Protein AF-A0A835HVZ0-F1 (afdb_monomer_lite)

Secondary structure (DSSP, 8-state):
-PPPPPHHHHHHHHHHHHHT--HHHHHHHHHHHHHHHHTT-GGGS-HHHHHHHHHHHHHTT-HHHHHHHHHHHHHTT----HHHHHHHHHHHTTSHHHHHHHHHHHHHHHHHHGGG-S-TT-GGGHHHHHT---HHHHHHHHHHHHHHT-HHHHHHHHHHHHHTT----TT---TTSSS--

Structure (mmCIF, N/CA/C/O backbone):
data_AF-A0A835HVZ0-F1
#
_entry.id   AF-A0A835HVZ0-F1
#
loop_
_atom_site.group_PDB
_atom_site.id
_atom_site.type_symbol
_atom_site.label_atom_id
_atom_site.label_alt_id
_atom_site.label_comp_id
_atom_site.label_asym_id
_atom_site.lab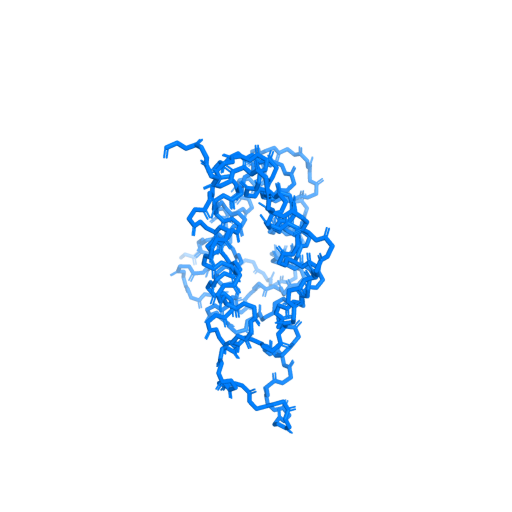el_entity_id
_atom_site.label_seq_id
_atom_site.pdbx_PDB_ins_code
_atom_site.Cartn_x
_atom_site.Cartn_y
_atom_site.Cartn_z
_atom_site.occupancy
_atom_site.B_iso_or_equiv
_atom_site.auth_seq_id
_atom_site.auth_comp_id
_atom_site.auth_asym_id
_atom_site.auth_atom_id
_atom_site.pdbx_PDB_model_num
ATOM 1 N N . MET A 1 1 ? -6.609 -2.287 32.240 1.00 42.06 1 MET A N 1
ATOM 2 C CA . MET A 1 1 ? -6.121 -1.598 31.030 1.00 42.06 1 MET A CA 1
ATOM 3 C C . MET A 1 1 ? -7.279 -0.801 30.473 1.00 42.06 1 MET A C 1
ATOM 5 O O . MET A 1 1 ? -8.323 -1.391 30.217 1.00 42.06 1 MET A O 1
ATOM 9 N N . GLU A 1 2 ? -7.137 0.522 30.403 1.00 57.00 2 GLU A N 1
ATOM 10 C CA . GLU A 1 2 ? -8.105 1.380 29.715 1.00 57.00 2 GLU A CA 1
ATOM 11 C C . GLU A 1 2 ? -8.176 0.951 28.246 1.00 57.00 2 GLU A C 1
ATOM 13 O O . GLU A 1 2 ? -7.149 0.802 27.588 1.00 57.00 2 GLU A O 1
ATOM 18 N N . GLY A 1 3 ? -9.383 0.651 27.764 1.00 83.06 3 GLY A N 1
ATOM 19 C CA . GLY A 1 3 ? -9.597 0.264 26.372 1.00 83.06 3 GLY A CA 1
ATOM 20 C C . GLY A 1 3 ? -9.397 1.440 25.417 1.00 83.06 3 GLY A C 1
ATOM 21 O O . GLY A 1 3 ? -9.392 2.601 25.828 1.00 83.06 3 GLY A O 1
ATOM 22 N N . PHE A 1 4 ? -9.281 1.144 24.121 1.00 89.50 4 PHE A N 1
ATOM 23 C CA . PHE A 1 4 ? -9.266 2.179 23.090 1.00 89.50 4 PHE A CA 1
ATOM 24 C C . PHE A 1 4 ? -10.510 3.077 23.179 1.00 89.50 4 PHE A C 1
ATOM 26 O O . PHE A 1 4 ? -11.599 2.610 23.538 1.00 89.50 4 PHE A O 1
ATOM 33 N N . PRO A 1 5 ? -10.384 4.366 22.817 1.00 91.88 5 PRO A N 1
ATOM 34 C CA . PRO A 1 5 ? -11.531 5.253 22.765 1.00 91.88 5 PRO A CA 1
ATOM 35 C C . PRO A 1 5 ? -12.545 4.768 21.723 1.00 91.88 5 PRO A C 1
ATOM 37 O O . PRO A 1 5 ? -12.251 3.962 20.837 1.00 91.88 5 PRO A O 1
ATOM 40 N N . ARG A 1 6 ? -13.767 5.305 21.797 1.00 93.81 6 ARG A N 1
ATOM 41 C CA . ARG A 1 6 ? -14.826 4.999 20.823 1.00 93.81 6 ARG A CA 1
ATOM 42 C C . ARG A 1 6 ? -14.323 5.209 19.393 1.00 93.81 6 ARG A C 1
ATOM 44 O O . ARG A 1 6 ? -13.658 6.206 19.117 1.00 93.81 6 ARG A O 1
ATOM 51 N N . LYS A 1 7 ? -14.746 4.337 18.469 1.00 95.75 7 LYS A N 1
ATOM 52 C CA . LYS A 1 7 ? -14.387 4.369 17.038 1.00 95.75 7 LYS A CA 1
ATOM 53 C C . LYS A 1 7 ? -14.424 5.774 16.426 1.00 95.75 7 LYS A C 1
ATOM 55 O O . LYS A 1 7 ? -13.501 6.152 15.716 1.00 95.75 7 LYS A O 1
ATOM 60 N N . SER A 1 8 ? -15.448 6.583 16.697 1.00 96.31 8 SER A N 1
ATOM 61 C CA . SER A 1 8 ? -15.514 7.961 16.182 1.00 96.31 8 SER A CA 1
ATOM 62 C C . SER A 1 8 ? -14.378 8.854 16.695 1.00 96.31 8 SER A C 1
ATOM 64 O O . SER A 1 8 ? -13.722 9.512 15.895 1.00 96.31 8 SER A O 1
ATOM 66 N N . ILE A 1 9 ? -14.126 8.841 18.005 1.00 96.62 9 ILE A N 1
ATOM 67 C CA . ILE A 1 9 ? -13.082 9.637 18.663 1.00 96.62 9 ILE A CA 1
ATOM 68 C C . ILE A 1 9 ? -11.704 9.205 18.164 1.00 96.62 9 ILE A C 1
ATOM 70 O O . ILE A 1 9 ? -10.899 10.050 17.786 1.00 96.62 9 ILE A O 1
ATOM 74 N N . LEU A 1 10 ? -11.469 7.893 18.100 1.00 96.81 10 LEU A N 1
ATOM 75 C CA . LEU A 1 10 ? -10.210 7.329 17.631 1.00 96.81 10 LEU A CA 1
ATOM 76 C C . LEU A 1 10 ? -9.869 7.786 16.209 1.00 96.81 10 LEU A C 1
ATOM 78 O O . LEU A 1 10 ? -8.768 8.259 15.955 1.00 96.81 10 LEU A O 1
ATOM 82 N N . ASN A 1 11 ? -10.824 7.688 15.283 1.00 97.88 11 ASN A N 1
ATOM 83 C CA . ASN A 1 11 ? -10.579 8.053 13.888 1.00 97.88 11 ASN A CA 1
ATOM 84 C C . ASN A 1 11 ? -10.434 9.569 13.700 1.00 97.88 11 ASN A C 1
ATOM 86 O O . ASN A 1 11 ? -9.623 9.992 12.885 1.00 97.88 11 ASN A O 1
ATOM 90 N N . ASN A 1 12 ? -11.150 10.386 14.479 1.00 96.94 12 ASN A N 1
ATOM 91 C CA . ASN A 1 12 ? -10.954 11.838 14.467 1.00 96.94 12 ASN A CA 1
ATOM 92 C C . ASN A 1 12 ? -9.561 12.222 14.984 1.00 96.94 12 ASN A C 1
ATOM 94 O O . ASN A 1 12 ? -8.926 13.103 14.411 1.00 96.94 12 ASN A O 1
ATOM 98 N N . LEU A 1 13 ? -9.072 11.547 16.031 1.00 96.62 13 LEU A N 1
ATOM 99 C CA . LEU A 1 13 ? -7.714 11.739 16.534 1.00 96.62 13 LEU A CA 1
ATOM 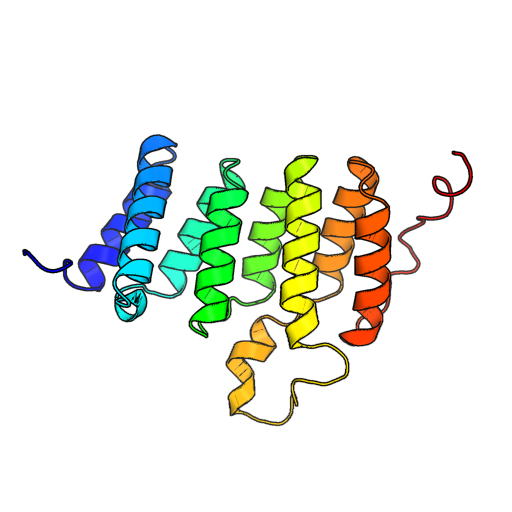100 C C . LEU A 1 13 ? -6.680 11.371 15.463 1.00 96.62 13 LEU A C 1
ATOM 102 O O . LEU A 1 13 ? -5.825 12.189 15.148 1.00 96.62 13 LEU A O 1
ATOM 106 N N . LEU A 1 14 ? -6.783 10.178 14.871 1.00 97.00 14 LEU A N 1
ATOM 107 C CA . LEU A 1 14 ? -5.852 9.708 13.838 1.00 97.00 14 LEU A CA 1
ATOM 108 C C . LEU A 1 14 ? -5.796 10.651 12.631 1.00 97.00 14 LEU A C 1
ATOM 110 O O . LEU A 1 14 ? -4.704 11.001 12.176 1.00 97.00 14 LEU A O 1
ATOM 114 N N . THR A 1 15 ? -6.959 11.095 12.143 1.00 95.31 15 THR A N 1
ATOM 115 C CA . THR A 1 15 ? -7.042 12.069 11.050 1.00 95.31 15 THR A CA 1
ATOM 116 C C . THR A 1 15 ? -6.454 13.417 11.463 1.00 95.31 15 THR A C 1
ATOM 118 O O . THR A 1 15 ? -5.644 13.954 10.719 1.00 95.31 15 THR A O 1
ATOM 121 N N . GLY A 1 16 ? -6.763 13.930 12.659 1.00 95.81 16 GLY A N 1
ATOM 122 C CA . GLY A 1 16 ? -6.207 15.195 13.152 1.00 95.81 16 GLY A CA 1
ATOM 123 C C . GLY A 1 16 ? -4.682 15.166 13.312 1.00 95.81 16 GLY A C 1
ATOM 124 O O . GLY A 1 16 ? -3.998 16.126 12.959 1.00 95.81 16 GLY A O 1
ATOM 125 N N . LEU A 1 17 ? -4.125 14.041 13.772 1.00 94.62 17 LEU A N 1
ATOM 126 C CA . LEU A 1 17 ? -2.676 13.837 13.834 1.00 94.62 17 LEU A CA 1
ATOM 127 C C . LEU A 1 17 ? -2.051 13.823 12.433 1.00 94.62 17 LEU A C 1
ATOM 129 O O . LEU A 1 17 ? -1.027 14.468 12.220 1.00 94.62 17 LEU A O 1
ATOM 133 N N . ALA A 1 18 ? -2.674 13.142 11.468 1.00 93.75 18 ALA A N 1
ATOM 134 C CA . ALA A 1 18 ? -2.194 13.107 10.087 1.00 93.75 18 ALA A CA 1
ATOM 135 C C . ALA A 1 18 ? -2.345 14.463 9.360 1.00 93.75 18 ALA A C 1
ATOM 137 O O . ALA A 1 18 ? -1.501 14.820 8.539 1.00 93.75 18 ALA A O 1
ATOM 138 N N . GLU A 1 19 ? -3.376 15.246 9.689 1.00 91.25 19 GLU A N 1
ATOM 139 C CA . GLU A 1 19 ? -3.622 16.594 9.156 1.00 91.25 19 GLU A CA 1
ATOM 140 C C . GLU A 1 19 ? -2.654 17.649 9.698 1.00 91.25 19 GLU A C 1
ATOM 142 O O . GLU A 1 19 ? -2.467 18.680 9.051 1.00 91.25 19 GLU A O 1
ATOM 147 N N . SER A 1 20 ? -2.021 17.396 10.850 1.00 90.69 20 SER A N 1
ATOM 148 C CA . SER A 1 20 ? -1.131 18.350 11.529 1.00 90.69 20 SER A CA 1
ATOM 149 C C . SER A 1 20 ? 0.070 18.798 10.688 1.00 90.69 20 SER A C 1
ATOM 151 O O . SER A 1 20 ? 0.638 19.855 10.955 1.00 90.69 20 SER A O 1
ATOM 153 N N . ARG A 1 21 ? 0.444 18.019 9.659 1.00 82.06 21 ARG A N 1
ATOM 154 C CA . ARG A 1 21 ? 1.634 18.227 8.807 1.00 82.06 21 ARG A CA 1
ATOM 155 C C . ARG A 1 21 ? 2.963 18.178 9.562 1.00 82.06 21 ARG A C 1
ATOM 157 O O . ARG A 1 21 ? 3.988 18.565 9.002 1.00 82.06 21 ARG A O 1
ATOM 164 N N . ASP A 1 22 ? 2.939 17.696 10.796 1.00 92.88 22 ASP A N 1
ATOM 165 C CA . ASP A 1 22 ? 4.107 17.490 11.637 1.00 92.88 22 ASP A CA 1
ATOM 166 C C . ASP A 1 22 ? 4.517 16.016 11.572 1.00 92.88 22 ASP A C 1
ATOM 168 O O . ASP A 1 22 ? 3.699 15.115 11.791 1.00 92.88 22 ASP A O 1
ATOM 172 N N . LEU A 1 23 ? 5.791 15.771 11.263 1.00 93.38 23 LEU A N 1
ATOM 173 C CA . LEU A 1 23 ? 6.321 14.422 11.100 1.00 93.38 23 LEU A CA 1
ATOM 174 C C . LEU A 1 23 ? 6.169 13.592 12.384 1.00 93.38 23 LEU A C 1
ATOM 176 O O . LEU A 1 23 ? 5.783 12.429 12.311 1.00 93.38 23 LEU A O 1
ATOM 180 N N . GLN A 1 24 ? 6.378 14.200 13.555 1.00 95.62 24 GLN A N 1
ATOM 181 C CA . GLN A 1 24 ? 6.288 13.516 14.842 1.00 95.62 24 GLN A CA 1
ATOM 182 C C . GLN A 1 24 ? 4.856 13.043 15.129 1.00 95.62 24 GLN A C 1
ATOM 184 O O . GLN A 1 24 ? 4.643 11.954 15.667 1.00 95.62 24 GLN A O 1
ATOM 189 N N . TRP A 1 25 ? 3.851 13.856 14.795 1.00 95.88 25 TRP A N 1
ATOM 190 C CA . TRP A 1 25 ? 2.446 13.484 14.987 1.00 95.88 25 TRP A CA 1
ATOM 191 C C . TRP A 1 25 ? 1.977 12.457 13.964 1.00 95.88 25 TRP A C 1
ATOM 193 O O . TRP A 1 25 ? 1.198 11.565 14.306 1.00 95.88 25 TRP A O 1
ATOM 203 N N . LEU A 1 26 ? 2.494 12.534 12.741 1.00 95.56 26 LEU A N 1
ATOM 204 C CA . LEU A 1 26 ? 2.227 11.551 11.704 1.00 95.56 26 LEU A CA 1
ATOM 205 C C . LEU A 1 26 ? 2.804 10.170 12.069 1.00 95.56 26 LEU A C 1
ATOM 207 O O . LEU A 1 26 ? 2.091 9.171 11.971 1.00 95.56 26 LEU A O 1
ATOM 211 N N . GLU A 1 27 ? 4.040 10.113 12.574 1.00 95.44 27 GLU A N 1
ATOM 212 C CA . GLU A 1 27 ? 4.655 8.881 13.088 1.00 95.44 27 GLU A CA 1
ATOM 213 C C . GLU A 1 27 ? 3.880 8.309 14.279 1.00 95.44 27 GLU A C 1
ATOM 215 O O . GLU A 1 27 ? 3.595 7.115 14.308 1.00 95.44 27 GLU A O 1
ATOM 220 N N . LYS A 1 28 ? 3.442 9.154 15.222 1.00 95.88 28 LYS A N 1
ATOM 221 C CA . LYS A 1 28 ? 2.584 8.713 16.337 1.00 95.88 28 LYS A CA 1
ATOM 222 C C . LYS A 1 28 ? 1.243 8.154 15.863 1.00 95.88 28 LYS A C 1
ATOM 224 O O . LYS A 1 28 ? 0.768 7.169 16.423 1.00 95.88 28 LYS A O 1
ATOM 229 N N . SER A 1 29 ? 0.636 8.764 14.842 1.00 96.31 29 SER A N 1
ATOM 230 C CA . SER A 1 29 ? -0.598 8.257 14.229 1.00 96.31 29 SER A CA 1
ATOM 231 C C . SER A 1 29 ? -0.376 6.869 13.622 1.00 96.31 29 SER A C 1
ATOM 233 O O . SER A 1 29 ? -1.178 5.963 13.844 1.00 96.31 29 SER A O 1
ATOM 235 N N . HIS A 1 30 ? 0.758 6.666 12.943 1.00 97.38 30 HIS A N 1
ATOM 236 C CA . HIS A 1 30 ? 1.159 5.353 12.444 1.00 97.38 30 HIS A CA 1
ATOM 237 C C . HIS A 1 30 ? 1.377 4.336 13.570 1.00 97.38 30 HIS A C 1
ATOM 239 O O . HIS A 1 30 ? 0.760 3.277 13.529 1.00 97.38 30 HIS A O 1
ATOM 245 N N . SER A 1 31 ? 2.159 4.662 14.605 1.00 97.19 31 SER A N 1
ATOM 246 C CA . SER A 1 31 ? 2.381 3.765 15.749 1.00 97.19 31 SER A CA 1
ATOM 247 C C . SER A 1 31 ? 1.084 3.357 16.445 1.00 97.19 31 SER A C 1
ATOM 249 O O . SER A 1 31 ? 0.943 2.210 16.858 1.00 97.19 31 SER A O 1
ATOM 251 N N . LEU A 1 32 ? 0.120 4.274 16.560 1.00 96.88 32 LEU A N 1
ATOM 252 C CA . LEU A 1 32 ? -1.183 3.958 17.135 1.00 96.88 32 LEU A CA 1
ATOM 253 C C . LEU A 1 32 ? -1.980 2.995 16.246 1.00 96.88 32 LEU A C 1
ATOM 255 O O . LEU A 1 32 ? -2.624 2.087 16.763 1.00 96.88 32 LEU A O 1
ATOM 259 N N . VAL A 1 33 ? -1.934 3.172 14.922 1.00 97.56 33 VAL A N 1
ATOM 260 C CA . VAL A 1 33 ? -2.561 2.245 13.969 1.00 97.56 33 VAL A CA 1
ATOM 261 C C . VAL A 1 33 ? -1.926 0.858 14.036 1.00 97.56 33 VAL A C 1
ATOM 263 O O . VAL A 1 33 ? -2.671 -0.117 14.092 1.00 97.56 33 VAL A O 1
ATOM 266 N N . GLU A 1 34 ? -0.596 0.764 14.100 1.00 97.50 34 GLU A N 1
ATOM 267 C CA . GLU A 1 34 ? 0.108 -0.516 14.265 1.00 97.50 34 GLU A CA 1
ATOM 268 C C . GLU A 1 34 ? -0.317 -1.213 15.560 1.00 97.50 34 GLU A C 1
ATOM 270 O O . GLU A 1 34 ? -0.751 -2.358 15.512 1.00 97.50 34 GLU A O 1
ATOM 275 N N . LEU A 1 35 ? -0.336 -0.495 16.690 1.00 96.75 35 LEU A N 1
ATOM 276 C CA . LEU A 1 35 ? -0.788 -1.051 17.968 1.00 96.75 35 LEU A CA 1
ATOM 277 C C . LEU A 1 35 ? -2.218 -1.615 17.889 1.00 96.75 35 LEU A C 1
ATOM 279 O O . LEU A 1 35 ? -2.504 -2.676 18.433 1.00 96.75 35 LEU A O 1
ATOM 283 N N . ILE A 1 36 ? -3.131 -0.923 17.202 1.00 96.50 36 ILE A N 1
ATOM 284 C CA . ILE A 1 36 ? -4.516 -1.389 17.033 1.00 96.50 36 ILE A CA 1
ATOM 285 C C . ILE A 1 36 ? -4.582 -2.655 16.175 1.00 96.50 36 ILE A C 1
ATOM 287 O O . ILE A 1 36 ? -5.391 -3.542 16.453 1.00 96.50 36 ILE A O 1
ATOM 291 N N . PHE A 1 37 ? -3.763 -2.734 15.127 1.00 96.44 37 PHE A N 1
ATOM 292 C CA . PHE A 1 37 ? -3.662 -3.934 14.307 1.00 96.44 37 PHE A CA 1
ATOM 293 C C . PHE A 1 37 ? -3.034 -5.105 15.080 1.00 96.44 37 PHE A C 1
ATOM 295 O O . PHE A 1 37 ? -3.503 -6.232 14.943 1.00 96.44 37 PHE A O 1
ATOM 302 N N . ASP A 1 38 ? -2.023 -4.849 15.908 1.00 96.00 38 ASP A N 1
ATOM 303 C CA . ASP A 1 38 ? -1.337 -5.865 16.716 1.00 96.00 38 ASP A CA 1
ATOM 304 C C . ASP A 1 38 ? -2.214 -6.409 17.849 1.00 96.00 38 ASP A C 1
ATOM 306 O O . ASP A 1 38 ? -2.112 -7.579 18.211 1.00 96.00 38 A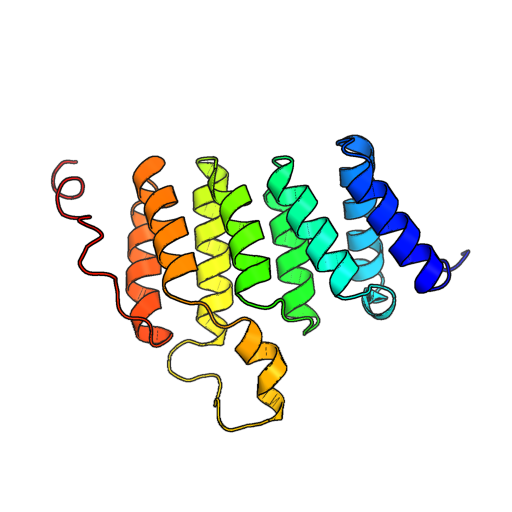SP A O 1
ATOM 310 N N . GLU A 1 39 ? -3.130 -5.590 18.368 1.00 95.81 39 GLU A N 1
ATOM 311 C CA . GLU A 1 39 ? -4.159 -6.018 19.321 1.00 95.81 39 GLU A CA 1
ATOM 312 C C . GLU A 1 39 ? -5.386 -6.681 18.659 1.00 95.81 39 GLU A C 1
ATOM 314 O O . GLU A 1 39 ? -6.361 -6.962 19.356 1.00 95.81 39 GLU A O 1
ATOM 319 N N . ASP A 1 40 ? -5.362 -6.910 17.340 1.00 94.00 40 ASP A N 1
ATOM 320 C CA . ASP A 1 40 ? -6.479 -7.431 16.534 1.00 94.00 40 ASP A CA 1
ATOM 321 C C . ASP A 1 40 ? -7.793 -6.643 16.709 1.00 94.00 40 ASP A C 1
ATOM 323 O O . ASP A 1 40 ? -8.892 -7.189 16.687 1.00 94.00 40 ASP A O 1
ATOM 327 N N . LYS A 1 41 ? -7.684 -5.320 16.886 1.00 95.25 41 LYS A N 1
ATOM 328 C CA . LYS A 1 41 ? -8.826 -4.395 17.046 1.00 95.25 41 LYS A CA 1
ATOM 329 C C . LYS A 1 41 ? -9.037 -3.518 15.819 1.00 95.25 41 LYS A C 1
ATOM 331 O O . LYS A 1 41 ? -9.475 -2.361 15.887 1.00 95.25 41 LYS A O 1
ATOM 336 N N . HIS A 1 42 ? -8.673 -4.045 14.656 1.00 94.62 42 HIS A N 1
ATOM 337 C CA . HIS A 1 42 ? -8.685 -3.325 13.392 1.00 94.62 42 HIS A CA 1
ATOM 338 C C . HIS A 1 42 ? -10.102 -2.879 12.982 1.00 94.62 42 HIS A C 1
ATOM 340 O O . HIS A 1 42 ? -10.245 -1.922 12.218 1.00 94.62 42 HIS A O 1
ATOM 346 N N . GLU A 1 43 ? -11.172 -3.472 13.513 1.00 94.94 43 GLU A N 1
ATOM 347 C CA . GLU A 1 43 ? -12.561 -3.026 13.354 1.00 94.94 43 GLU A CA 1
ATOM 348 C C . GLU A 1 43 ? -12.821 -1.617 13.916 1.00 94.94 43 GLU A C 1
ATOM 350 O O . GLU A 1 43 ? -13.754 -0.933 13.468 1.00 94.94 43 GLU A O 1
ATOM 355 N N . LEU A 1 44 ? -11.977 -1.133 14.835 1.00 96.06 44 LEU A N 1
ATOM 356 C CA . LEU A 1 44 ? -12.016 0.241 15.341 1.00 96.06 44 LEU A CA 1
ATOM 357 C C . LEU A 1 44 ? -11.551 1.268 14.298 1.00 96.06 44 LEU A C 1
ATOM 359 O O . LEU A 1 44 ? -11.913 2.441 14.391 1.00 96.06 44 LEU A O 1
ATOM 363 N N . LEU A 1 45 ? -10.801 0.854 13.276 1.00 97.38 45 LEU A N 1
ATOM 364 C CA . LEU A 1 45 ? -10.257 1.739 12.245 1.00 97.38 45 LEU A CA 1
ATOM 365 C C . LEU A 1 45 ? -11.217 1.856 11.059 1.00 97.38 45 LEU A C 1
ATOM 367 O O . LEU A 1 45 ? -11.603 0.854 10.445 1.00 97.38 45 LEU A O 1
ATOM 371 N N . LYS A 1 46 ? -11.595 3.090 10.713 1.00 97.00 46 LYS A N 1
ATOM 372 C CA . LYS A 1 46 ? -12.347 3.391 9.492 1.00 97.00 46 LYS A CA 1
ATOM 373 C C . LYS A 1 46 ? -11.435 3.278 8.278 1.00 97.00 46 LYS A C 1
ATOM 375 O O . LYS A 1 46 ? -10.250 3.598 8.329 1.00 97.00 46 LYS A O 1
ATOM 380 N N . PHE A 1 47 ? -12.028 2.853 7.174 1.00 95.81 47 PHE A N 1
ATOM 381 C CA . PHE A 1 47 ? -11.341 2.695 5.903 1.00 95.81 47 PHE A CA 1
ATOM 382 C C . PHE A 1 47 ? -10.755 4.015 5.388 1.00 95.81 47 PHE A C 1
ATOM 384 O O . PHE A 1 47 ? -9.590 4.073 5.006 1.00 95.81 47 PHE A O 1
ATOM 391 N N . GLU A 1 48 ? -11.536 5.092 5.459 1.00 96.31 48 GLU A N 1
ATOM 392 C CA . GLU A 1 48 ? -11.154 6.423 4.988 1.00 96.31 48 GLU A CA 1
ATOM 393 C C . GLU A 1 48 ? -9.977 6.986 5.792 1.00 96.31 48 GLU A C 1
ATOM 395 O O . GLU A 1 48 ? -9.069 7.590 5.225 1.00 96.31 48 GLU A O 1
ATOM 400 N N . THR A 1 49 ? -9.958 6.734 7.104 1.00 97.56 49 THR A N 1
ATOM 401 C CA . THR A 1 49 ? -8.858 7.136 7.990 1.00 97.56 49 THR A CA 1
ATOM 402 C C . THR A 1 49 ? -7.559 6.422 7.623 1.00 97.56 49 THR A C 1
ATOM 404 O O . THR A 1 49 ? -6.513 7.065 7.585 1.00 97.56 49 THR A O 1
ATOM 407 N N . LEU A 1 50 ? -7.612 5.127 7.293 1.00 98.19 50 LEU A N 1
ATOM 408 C CA . LEU A 1 50 ? -6.422 4.370 6.892 1.00 98.19 50 LEU A CA 1
ATOM 409 C C . LEU A 1 50 ? -5.873 4.831 5.538 1.00 98.19 50 LEU A C 1
ATOM 411 O O . LEU A 1 50 ? -4.667 5.036 5.418 1.00 98.19 50 LEU A O 1
ATOM 415 N N . ILE A 1 51 ? -6.745 5.073 4.551 1.00 97.69 51 ILE A N 1
ATOM 416 C CA . ILE A 1 51 ? -6.331 5.636 3.255 1.00 97.69 51 ILE A CA 1
ATOM 417 C C . ILE A 1 51 ? -5.677 7.003 3.453 1.00 97.69 51 ILE A C 1
ATOM 419 O O . ILE A 1 51 ? -4.611 7.262 2.894 1.00 97.69 51 ILE A O 1
ATOM 423 N N . TYR A 1 52 ? -6.299 7.871 4.255 1.00 97.62 52 TYR A N 1
ATOM 424 C CA . TYR A 1 52 ? -5.783 9.210 4.509 1.00 97.62 52 TYR A CA 1
ATOM 425 C C . TYR A 1 52 ? -4.413 9.177 5.194 1.00 97.62 52 TYR A C 1
ATOM 427 O O . TYR A 1 52 ? -3.489 9.860 4.754 1.00 97.62 52 TYR A O 1
ATOM 435 N N . LEU A 1 53 ? -4.254 8.347 6.229 1.00 97.88 53 LEU A N 1
ATOM 436 C CA . LEU A 1 53 ? -2.976 8.172 6.913 1.00 97.88 53 LEU A CA 1
ATOM 437 C C . LEU A 1 53 ? -1.904 7.630 5.962 1.00 97.88 53 LEU A C 1
ATOM 439 O O . LEU A 1 53 ? -0.817 8.193 5.896 1.00 97.88 53 LEU A O 1
ATOM 443 N N . CYS A 1 54 ? -2.213 6.579 5.199 1.00 97.94 54 CYS A N 1
ATOM 444 C CA . CYS A 1 54 ? -1.289 5.976 4.240 1.00 97.94 54 CYS A CA 1
ATOM 445 C C . CYS A 1 54 ? -0.818 6.994 3.184 1.00 97.94 54 CYS A C 1
ATOM 447 O O . CYS A 1 54 ? 0.381 7.121 2.925 1.00 97.94 54 CYS A O 1
ATOM 449 N N . PHE A 1 55 ? -1.745 7.788 2.639 1.00 97.94 55 PHE A N 1
ATOM 450 C CA . PHE A 1 55 ? -1.430 8.874 1.711 1.00 97.94 55 PHE A CA 1
ATOM 451 C C . PHE A 1 55 ? -0.541 9.944 2.353 1.00 97.94 55 PHE A C 1
ATOM 453 O O . PHE A 1 55 ? 0.454 10.353 1.752 1.00 97.94 55 PHE A O 1
ATOM 460 N N . SER A 1 56 ? -0.857 10.376 3.576 1.00 97.69 56 SER A N 1
ATOM 461 C CA . SER A 1 56 ? -0.049 11.351 4.310 1.00 97.69 56 SER A CA 1
ATOM 462 C C . SER A 1 56 ? 1.361 10.821 4.582 1.00 97.69 56 SER A C 1
ATOM 464 O O . SER A 1 56 ? 2.329 11.502 4.260 1.00 97.69 56 SER A O 1
ATOM 466 N N . LEU A 1 57 ? 1.513 9.584 5.062 1.00 97.69 57 LEU A N 1
ATOM 467 C CA . LEU A 1 57 ? 2.821 8.946 5.263 1.00 97.69 57 LEU A CA 1
ATOM 468 C C . LEU A 1 57 ? 3.657 8.963 3.977 1.00 97.69 57 LEU A C 1
ATOM 470 O O . LEU A 1 57 ? 4.787 9.451 3.977 1.00 97.69 57 LEU A O 1
ATOM 474 N N . ALA A 1 58 ? 3.080 8.528 2.855 1.00 97.62 58 ALA A N 1
ATOM 475 C CA . ALA A 1 58 ? 3.774 8.529 1.571 1.00 97.62 58 ALA A CA 1
ATOM 476 C C . ALA A 1 58 ? 4.178 9.947 1.142 1.00 97.62 58 ALA A C 1
ATOM 478 O O . ALA A 1 58 ? 5.324 10.193 0.761 1.00 97.62 58 ALA A O 1
ATOM 479 N N . LYS A 1 59 ? 3.252 10.905 1.244 1.00 96.44 59 LYS A N 1
ATOM 480 C CA . LYS A 1 59 ? 3.470 12.303 0.857 1.00 96.44 59 LYS A CA 1
ATOM 481 C C . LYS A 1 59 ? 4.592 12.976 1.653 1.00 96.44 59 LYS A C 1
ATOM 483 O O . LYS A 1 59 ? 5.305 13.803 1.085 1.00 96.44 59 LYS A O 1
ATOM 488 N N . TYR A 1 60 ? 4.747 12.629 2.930 1.00 95.75 60 TYR A N 1
ATOM 489 C CA . TYR A 1 60 ? 5.771 13.174 3.828 1.00 95.75 60 TYR A CA 1
ATOM 490 C C . TYR A 1 60 ? 7.078 12.365 3.836 1.00 95.75 60 TYR A C 1
ATOM 492 O O . TYR A 1 60 ? 7.933 12.593 4.686 1.00 95.75 60 TYR A O 1
ATOM 500 N N . GLY A 1 61 ? 7.273 11.461 2.869 1.00 95.19 61 GLY A N 1
ATOM 501 C CA . GLY A 1 61 ? 8.539 10.745 2.709 1.00 95.19 61 GLY A CA 1
ATOM 502 C C . GLY A 1 61 ? 8.730 9.596 3.697 1.00 95.19 61 GLY A C 1
ATOM 503 O O . GLY A 1 61 ? 9.865 9.213 3.964 1.00 95.19 61 GLY A O 1
ATOM 504 N N . LEU A 1 62 ? 7.635 9.017 4.200 1.00 96.94 62 LEU A N 1
ATOM 505 C CA . LEU A 1 62 ? 7.622 7.815 5.035 1.00 96.94 62 LEU A CA 1
ATOM 506 C C . LEU A 1 62 ? 7.082 6.609 4.238 1.00 96.94 62 LEU A C 1
ATOM 508 O O . LEU A 1 62 ? 5.988 6.110 4.521 1.00 96.94 62 LEU A O 1
ATOM 512 N N . PRO A 1 63 ? 7.820 6.121 3.219 1.00 97.31 63 PRO A N 1
ATOM 513 C CA . PRO A 1 63 ? 7.325 5.093 2.310 1.00 97.31 63 PRO A CA 1
ATOM 514 C C . PRO A 1 63 ? 7.144 3.732 2.991 1.00 97.31 63 PRO A C 1
ATOM 516 O O . PRO A 1 63 ? 6.195 3.021 2.671 1.00 97.31 63 PRO A O 1
ATOM 519 N N . ILE A 1 64 ? 8.004 3.387 3.958 1.00 97.81 64 ILE A N 1
ATOM 520 C CA . ILE A 1 64 ? 7.893 2.134 4.717 1.00 97.81 64 ILE A CA 1
ATOM 521 C C . ILE A 1 64 ? 6.603 2.140 5.557 1.00 97.81 64 ILE A C 1
ATOM 523 O O . ILE A 1 64 ? 5.755 1.293 5.277 1.00 97.81 64 ILE A O 1
ATOM 527 N N . PRO A 1 65 ? 6.361 3.115 6.462 1.00 98.00 65 PRO A N 1
ATOM 528 C CA . PRO A 1 65 ? 5.080 3.246 7.161 1.00 98.00 65 PRO A CA 1
ATOM 529 C C . PRO A 1 65 ? 3.848 3.226 6.253 1.00 98.00 65 PRO A C 1
ATOM 531 O O . PRO A 1 65 ? 2.877 2.525 6.536 1.00 98.00 65 PRO A O 1
ATOM 534 N N . ALA A 1 66 ? 3.884 3.960 5.134 1.00 98.31 66 ALA A N 1
ATOM 535 C CA . ALA A 1 66 ? 2.783 3.970 4.176 1.00 98.31 66 ALA A CA 1
ATOM 536 C C . ALA A 1 66 ? 2.515 2.565 3.614 1.00 98.31 66 ALA A C 1
ATOM 538 O O . ALA A 1 66 ? 1.372 2.106 3.614 1.00 98.31 66 ALA A O 1
ATOM 539 N N . SER A 1 67 ? 3.571 1.867 3.188 1.00 98.25 67 SER A N 1
ATOM 540 C CA . SER A 1 67 ? 3.476 0.504 2.662 1.00 98.25 67 SER A CA 1
ATOM 541 C C . SER A 1 67 ? 2.949 -0.489 3.699 1.00 98.25 67 SER A C 1
ATOM 543 O O . SER A 1 67 ? 2.135 -1.342 3.355 1.00 98.25 67 SER A O 1
ATOM 545 N N . THR A 1 68 ? 3.350 -0.356 4.967 1.00 98.31 68 THR A N 1
ATOM 546 C CA . THR A 1 68 ? 2.888 -1.220 6.059 1.00 98.31 68 THR A CA 1
ATOM 547 C C . THR A 1 68 ? 1.386 -1.073 6.259 1.00 98.31 68 THR A C 1
ATOM 549 O O . THR A 1 68 ? 0.666 -2.065 6.182 1.00 98.31 68 THR A O 1
ATOM 552 N N . VAL A 1 69 ? 0.878 0.158 6.390 1.00 98.25 69 VAL A N 1
ATOM 553 C CA . VAL A 1 69 ? -0.568 0.399 6.539 1.00 98.25 69 VAL A CA 1
ATOM 554 C C . VAL A 1 69 ? -1.344 -0.140 5.333 1.00 98.25 69 VAL A C 1
ATOM 556 O O . VAL A 1 69 ? -2.383 -0.775 5.512 1.00 98.25 69 VAL A O 1
ATOM 559 N N . LEU A 1 70 ? -0.836 0.060 4.110 1.00 98.25 70 LEU A N 1
ATOM 560 C CA . LEU A 1 70 ? -1.464 -0.463 2.895 1.00 98.25 70 LEU A CA 1
ATOM 561 C C . LEU A 1 70 ? -1.545 -1.999 2.905 1.00 98.25 70 LEU A C 1
ATOM 563 O O . LEU A 1 70 ? -2.599 -2.551 2.596 1.00 98.25 70 LEU A O 1
ATOM 567 N N . ARG A 1 71 ? -0.474 -2.695 3.306 1.00 98.25 71 ARG A N 1
ATOM 568 C CA . ARG A 1 71 ? -0.475 -4.162 3.439 1.00 98.25 71 ARG A CA 1
ATOM 569 C C . ARG A 1 71 ? -1.456 -4.635 4.509 1.00 98.25 71 ARG A C 1
ATOM 571 O O . ARG A 1 71 ? -2.278 -5.498 4.215 1.00 98.25 71 ARG A O 1
ATOM 578 N N . ARG A 1 72 ? -1.476 -4.006 5.692 1.00 97.88 72 ARG A N 1
ATOM 579 C CA . ARG A 1 72 ? -2.431 -4.332 6.771 1.00 97.88 72 ARG A CA 1
ATOM 580 C C . ARG A 1 72 ? -3.887 -4.127 6.340 1.00 97.88 72 ARG A C 1
ATOM 582 O O . ARG A 1 72 ? -4.763 -4.915 6.696 1.00 97.88 72 ARG A O 1
ATOM 589 N N . MET A 1 73 ? -4.165 -3.101 5.530 1.00 97.50 73 MET A N 1
ATOM 590 C CA . MET A 1 73 ? -5.482 -2.913 4.912 1.00 97.50 73 MET A CA 1
ATOM 591 C C . MET A 1 73 ? -5.864 -4.096 4.013 1.00 97.50 73 MET A C 1
ATOM 593 O O . MET A 1 73 ? -6.976 -4.603 4.120 1.00 97.50 73 MET A O 1
ATOM 597 N N . VAL A 1 74 ? -4.950 -4.564 3.159 1.00 97.12 74 VAL A N 1
ATOM 598 C CA . VAL A 1 74 ? -5.192 -5.712 2.270 1.00 97.12 74 VAL A CA 1
ATOM 599 C C . VAL A 1 74 ? -5.371 -7.014 3.058 1.00 97.12 74 VAL A C 1
ATOM 601 O O . VAL A 1 74 ? -6.299 -7.766 2.766 1.00 97.12 74 VAL A O 1
ATOM 604 N N . GLU A 1 75 ? -4.534 -7.253 4.072 1.00 96.19 75 GLU A N 1
ATOM 605 C CA . GLU A 1 75 ? -4.607 -8.417 4.972 1.00 96.19 75 GLU A CA 1
ATOM 606 C C . GLU A 1 75 ? -5.945 -8.500 5.718 1.00 96.19 75 GLU A C 1
ATOM 608 O O . GLU A 1 7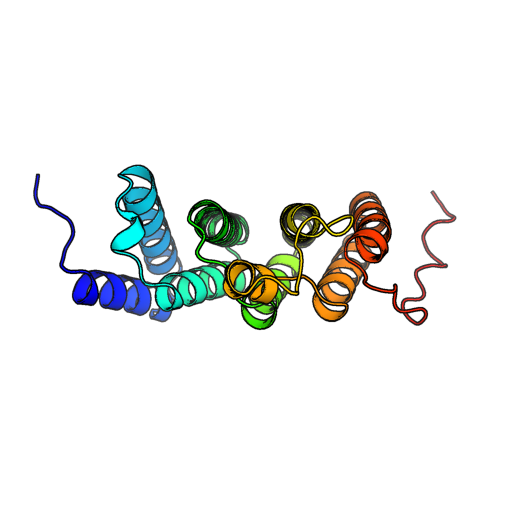5 ? -6.470 -9.590 5.922 1.00 96.19 75 GLU A O 1
ATOM 613 N N . THR A 1 76 ? -6.519 -7.351 6.083 1.00 96.06 76 THR A N 1
ATOM 614 C CA . THR A 1 76 ? -7.807 -7.249 6.796 1.00 96.06 76 THR A CA 1
ATOM 615 C C . THR A 1 76 ? -9.002 -7.006 5.865 1.00 96.06 76 THR A C 1
ATOM 617 O O . THR A 1 76 ? -10.038 -6.498 6.290 1.00 96.06 76 THR A O 1
ATOM 620 N N . GLU A 1 77 ? -8.855 -7.336 4.577 1.00 95.19 77 GLU A N 1
ATOM 621 C CA . GLU A 1 77 ? -9.881 -7.226 3.524 1.00 95.19 77 GLU A CA 1
ATOM 622 C C . GLU A 1 77 ? -10.467 -5.812 3.315 1.00 95.19 77 GLU A C 1
ATOM 624 O O . GLU A 1 77 ? -11.518 -5.616 2.696 1.00 95.19 77 GLU A O 1
ATOM 629 N N . LYS A 1 78 ? -9.758 -4.780 3.776 1.00 95.69 78 LYS A N 1
ATOM 630 C CA . LYS A 1 78 ? -10.075 -3.368 3.545 1.00 95.69 78 LYS A CA 1
ATOM 631 C C . LYS A 1 78 ? -9.414 -2.894 2.256 1.00 95.69 78 LYS A C 1
ATOM 633 O O . LYS A 1 78 ? -8.457 -2.133 2.292 1.00 95.69 78 LYS A O 1
ATOM 638 N N . TYR A 1 79 ? -9.921 -3.329 1.109 1.00 96.88 79 TYR A N 1
ATOM 639 C CA . TYR A 1 79 ? -9.294 -3.079 -0.196 1.00 96.88 79 TYR A CA 1
ATOM 640 C C . TYR A 1 79 ? -9.446 -1.618 -0.686 1.00 96.88 79 TYR A C 1
ATOM 642 O O . TYR A 1 79 ? -10.551 -1.235 -1.082 1.00 96.88 79 TYR A O 1
ATOM 650 N N . PRO A 1 80 ? -8.384 -0.778 -0.691 1.00 96.62 80 PRO A N 1
ATOM 651 C CA . PRO A 1 80 ? -8.445 0.570 -1.264 1.00 96.62 80 PRO A CA 1
ATOM 652 C C . PRO A 1 80 ? -8.714 0.542 -2.776 1.00 96.62 80 PRO A C 1
ATOM 654 O O . PRO A 1 80 ? -8.116 -0.274 -3.477 1.00 96.62 80 PRO A O 1
ATOM 657 N N . PRO A 1 81 ? -9.529 1.461 -3.333 1.00 97.25 81 PRO A N 1
ATOM 658 C CA . PRO A 1 81 ? -9.674 1.582 -4.777 1.00 97.25 81 PRO A CA 1
ATOM 659 C C . PRO A 1 81 ? -8.336 1.880 -5.456 1.00 97.25 81 PRO A C 1
ATOM 661 O O . PRO A 1 81 ? -7.493 2.578 -4.887 1.00 97.25 81 PRO A O 1
ATOM 664 N N . VAL A 1 82 ? -8.174 1.440 -6.708 1.00 98.00 82 VAL A N 1
ATOM 665 C CA . VAL A 1 82 ? -6.948 1.657 -7.494 1.00 98.00 82 VAL A CA 1
ATOM 666 C C . VAL A 1 82 ? -6.518 3.113 -7.545 1.00 98.00 82 VAL A C 1
ATOM 668 O O . VAL A 1 82 ? -5.335 3.405 -7.431 1.00 98.00 82 VAL A O 1
ATOM 671 N N . THR A 1 83 ? -7.463 4.044 -7.610 1.00 96.75 83 THR A N 1
ATOM 672 C CA . THR A 1 83 ? -7.177 5.482 -7.593 1.00 96.75 83 THR A CA 1
ATOM 673 C C . THR A 1 83 ? -6.504 5.940 -6.298 1.00 96.75 83 THR A C 1
ATOM 675 O O . THR A 1 83 ? -5.588 6.757 -6.350 1.00 96.75 83 THR A O 1
ATOM 678 N N . ALA A 1 84 ? -6.915 5.400 -5.148 1.00 96.94 84 ALA A N 1
ATOM 679 C CA . ALA A 1 84 ? -6.374 5.769 -3.846 1.00 96.94 84 ALA A CA 1
ATOM 680 C C . ALA A 1 84 ? -4.954 5.221 -3.659 1.00 96.94 84 ALA A C 1
ATOM 682 O O . ALA A 1 84 ? -4.033 5.982 -3.359 1.00 96.94 84 ALA A O 1
ATOM 683 N N . TRP A 1 85 ? -4.748 3.920 -3.887 1.00 97.56 85 TRP A N 1
ATOM 684 C CA . TRP A 1 85 ? -3.426 3.326 -3.681 1.00 97.56 85 TRP A CA 1
ATOM 685 C C . TRP A 1 85 ? -2.424 3.691 -4.785 1.00 97.56 85 TRP A C 1
ATOM 687 O O . TRP A 1 85 ? -1.239 3.812 -4.492 1.00 97.56 85 TRP A O 1
ATOM 697 N N . SER A 1 86 ? -2.873 4.007 -6.008 1.00 97.69 86 SER A N 1
ATOM 698 C CA . SER A 1 86 ? -1.988 4.579 -7.039 1.00 97.69 86 SER A CA 1
ATOM 699 C C . SER A 1 86 ? -1.420 5.936 -6.618 1.00 97.69 86 SER A C 1
ATOM 701 O O . SER A 1 86 ? -0.258 6.218 -6.888 1.00 97.69 86 SER A O 1
ATOM 703 N N . ALA A 1 87 ? -2.207 6.776 -5.933 1.00 97.62 87 ALA A N 1
ATOM 704 C CA . ALA A 1 87 ? -1.731 8.066 -5.429 1.00 97.62 87 ALA A CA 1
ATOM 705 C C . ALA A 1 87 ? -0.704 7.904 -4.295 1.00 97.62 87 ALA A C 1
ATOM 707 O O . ALA A 1 87 ? 0.261 8.661 -4.217 1.00 97.62 87 ALA A O 1
ATOM 708 N N . ILE A 1 88 ? -0.884 6.896 -3.438 1.00 98.06 88 ILE A N 1
ATOM 709 C CA . ILE A 1 88 ? 0.096 6.517 -2.411 1.00 98.06 88 ILE A CA 1
ATOM 710 C C . ILE A 1 88 ? 1.406 6.084 -3.080 1.00 98.06 88 ILE A C 1
ATOM 712 O O . ILE A 1 88 ? 2.465 6.637 -2.783 1.00 98.06 88 ILE A O 1
ATOM 716 N N . VAL A 1 89 ? 1.326 5.153 -4.033 1.00 97.62 89 VAL A N 1
ATOM 717 C CA . VAL A 1 89 ? 2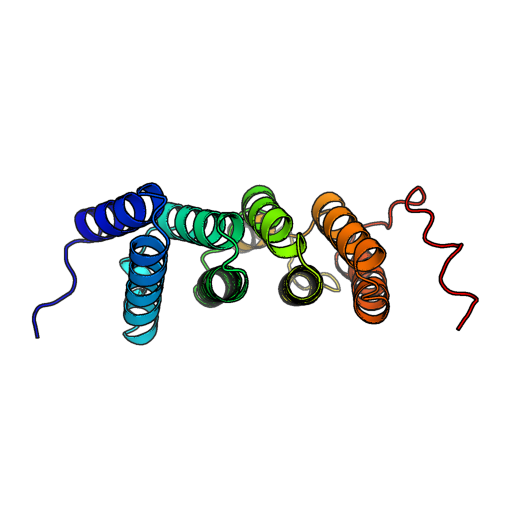.482 4.646 -4.784 1.00 97.62 89 VAL A CA 1
ATOM 718 C C . VAL A 1 89 ? 3.200 5.768 -5.541 1.00 97.62 89 VAL A C 1
ATOM 720 O O . VAL A 1 89 ? 4.424 5.822 -5.509 1.00 97.62 89 VAL A O 1
ATOM 723 N N . ALA A 1 90 ? 2.463 6.727 -6.111 1.00 96.75 90 ALA A N 1
ATOM 724 C CA . ALA A 1 90 ? 3.022 7.917 -6.758 1.00 96.75 90 ALA A CA 1
ATOM 725 C C . ALA A 1 90 ? 3.920 8.757 -5.844 1.00 96.75 90 ALA A C 1
ATOM 727 O O . ALA A 1 90 ? 4.915 9.328 -6.287 1.00 96.75 90 ALA A O 1
ATOM 728 N N . HIS A 1 91 ? 3.559 8.867 -4.567 1.00 97.56 91 HIS A N 1
ATOM 729 C CA . HIS A 1 91 ? 4.376 9.568 -3.587 1.00 97.56 91 HIS A CA 1
ATOM 730 C C . HIS A 1 91 ? 5.563 8.724 -3.122 1.00 97.56 91 HIS A C 1
ATOM 732 O O . HIS A 1 91 ? 6.662 9.263 -2.986 1.00 97.56 91 HIS A O 1
ATOM 738 N N . ILE A 1 92 ? 5.353 7.418 -2.925 1.00 97.62 92 ILE A N 1
ATOM 739 C CA . ILE A 1 92 ? 6.408 6.472 -2.549 1.00 97.62 92 ILE A CA 1
ATOM 740 C C . ILE A 1 92 ? 7.510 6.443 -3.617 1.00 97.62 92 ILE A C 1
ATOM 742 O O . ILE A 1 92 ? 8.679 6.546 -3.268 1.00 97.62 92 ILE A O 1
ATOM 746 N N . SER A 1 93 ? 7.170 6.392 -4.906 1.00 96.25 93 SER A N 1
ATOM 747 C CA . SER A 1 93 ? 8.128 6.200 -6.007 1.00 96.25 93 SER A CA 1
ATOM 748 C C . SER A 1 93 ? 9.030 7.403 -6.323 1.00 96.25 93 SER A C 1
ATOM 750 O O . SER A 1 93 ? 9.785 7.373 -7.291 1.00 96.25 93 SER A O 1
ATOM 752 N N . ARG A 1 94 ? 9.002 8.472 -5.515 1.00 94.38 94 ARG A N 1
ATOM 753 C CA . ARG A 1 94 ? 9.801 9.697 -5.726 1.00 94.38 94 ARG A CA 1
ATOM 754 C C . ARG A 1 94 ? 11.271 9.584 -5.311 1.00 94.38 94 ARG A C 1
ATOM 756 O O . ARG A 1 94 ? 12.019 10.545 -5.484 1.00 94.38 94 ARG A O 1
ATOM 763 N N . THR A 1 95 ? 11.684 8.457 -4.742 1.00 95.31 95 THR A N 1
ATOM 764 C CA . THR A 1 95 ? 13.071 8.169 -4.347 1.00 95.31 95 THR A CA 1
ATOM 765 C C . THR A 1 95 ? 13.488 6.801 -4.878 1.00 95.31 95 THR A C 1
ATOM 767 O O . THR A 1 95 ? 12.630 5.982 -5.192 1.00 95.31 95 THR A O 1
ATOM 770 N N . ALA A 1 96 ? 14.791 6.510 -4.939 1.00 94.31 96 ALA A N 1
ATOM 771 C CA . ALA A 1 96 ? 15.276 5.220 -5.441 1.00 94.31 96 ALA A CA 1
ATOM 772 C C . ALA A 1 96 ? 14.769 4.021 -4.619 1.00 94.31 96 ALA A C 1
ATOM 774 O O . ALA A 1 96 ? 14.236 3.060 -5.172 1.00 94.31 96 ALA A O 1
ATOM 775 N N . SER A 1 97 ? 14.879 4.092 -3.288 1.00 96.00 97 SER A N 1
ATOM 776 C CA . SER A 1 97 ? 14.342 3.058 -2.392 1.00 96.00 97 SER A CA 1
ATOM 777 C C . SER A 1 97 ? 12.816 2.987 -2.448 1.00 96.00 97 SER A C 1
ATOM 779 O O . SER A 1 97 ? 12.236 1.907 -2.355 1.00 96.00 97 SER A O 1
ATOM 781 N N . GLY A 1 98 ? 12.168 4.134 -2.637 1.00 96.62 98 GLY A N 1
ATOM 782 C CA . GLY A 1 98 ? 10.732 4.243 -2.802 1.00 96.62 98 GLY A CA 1
ATOM 783 C C . GLY A 1 98 ? 10.224 3.591 -4.086 1.00 96.62 98 GLY A C 1
ATOM 784 O O . GLY A 1 98 ? 9.295 2.801 -4.018 1.00 96.62 98 GLY A O 1
ATOM 785 N N . ALA A 1 99 ? 10.854 3.834 -5.238 1.00 96.50 99 ALA A N 1
ATOM 786 C CA . ALA A 1 99 ? 10.496 3.199 -6.509 1.00 96.50 99 ALA A CA 1
ATOM 787 C C . ALA A 1 99 ? 10.637 1.671 -6.441 1.00 96.50 99 ALA A C 1
ATOM 789 O O . ALA A 1 99 ? 9.752 0.942 -6.873 1.00 96.50 99 ALA A O 1
ATOM 790 N N . TYR A 1 100 ? 11.696 1.173 -5.794 1.00 97.81 100 TYR A N 1
ATOM 791 C CA . TYR A 1 100 ? 11.823 -0.261 -5.538 1.00 97.81 100 TYR A CA 1
ATOM 792 C C . TYR A 1 100 ? 10.649 -0.803 -4.698 1.00 97.81 100 TYR A C 1
ATOM 794 O O . TYR A 1 100 ? 10.063 -1.829 -5.037 1.00 97.81 100 TYR A O 1
ATOM 802 N N . LEU A 1 101 ? 10.287 -0.118 -3.607 1.00 98.38 101 LEU A N 1
ATOM 803 C CA . LEU A 1 101 ? 9.186 -0.529 -2.728 1.00 98.38 101 LEU A CA 1
ATOM 804 C C . LEU A 1 101 ? 7.811 -0.427 -3.409 1.00 98.38 101 LEU A C 1
ATOM 806 O O . LEU A 1 101 ? 6.951 -1.277 -3.194 1.00 98.38 101 LEU A O 1
ATOM 810 N N . ALA A 1 102 ? 7.602 0.603 -4.223 1.00 98.25 102 ALA A N 1
ATOM 811 C CA . ALA A 1 102 ? 6.410 0.788 -5.039 1.00 98.25 102 ALA A CA 1
ATOM 812 C C . ALA A 1 102 ? 6.214 -0.383 -6.016 1.00 98.25 102 ALA A C 1
ATOM 814 O O . ALA A 1 102 ? 5.110 -0.932 -6.084 1.00 98.25 102 ALA A O 1
ATOM 815 N N . ALA A 1 103 ? 7.291 -0.833 -6.662 1.00 98.38 103 ALA A N 1
ATOM 816 C CA . ALA A 1 103 ? 7.269 -2.013 -7.518 1.00 98.38 103 ALA A CA 1
ATOM 817 C C . ALA A 1 103 ? 6.881 -3.280 -6.754 1.00 98.38 103 ALA A C 1
ATOM 819 O O . ALA A 1 103 ? 6.041 -4.044 -7.228 1.00 98.38 103 ALA A O 1
ATOM 820 N N . GLU A 1 104 ? 7.439 -3.496 -5.557 1.00 98.38 104 GLU A N 1
ATOM 821 C CA . GLU A 1 104 ? 7.035 -4.620 -4.697 1.00 98.38 104 GLU A CA 1
ATOM 822 C C . GLU A 1 104 ? 5.536 -4.565 -4.377 1.00 98.38 104 GLU A C 1
ATOM 824 O O . GLU A 1 104 ? 4.837 -5.557 -4.565 1.00 98.38 104 GLU A O 1
ATOM 829 N N . LEU A 1 105 ? 5.008 -3.400 -3.987 1.00 98.44 105 LEU A N 1
ATOM 830 C CA . LEU A 1 105 ? 3.583 -3.238 -3.679 1.00 98.44 105 LEU A CA 1
ATOM 831 C C . LEU A 1 105 ? 2.680 -3.531 -4.886 1.00 98.44 105 LEU A C 1
ATOM 833 O O . LEU A 1 105 ? 1.661 -4.211 -4.745 1.00 98.44 105 LEU A O 1
ATOM 837 N N . ILE A 1 106 ? 3.036 -3.042 -6.078 1.00 98.44 106 ILE A N 1
ATOM 838 C CA . ILE A 1 106 ? 2.270 -3.324 -7.301 1.00 98.44 106 ILE A CA 1
ATOM 839 C C . ILE A 1 106 ? 2.299 -4.819 -7.619 1.00 98.44 106 ILE A C 1
ATOM 841 O O . ILE A 1 106 ? 1.265 -5.373 -7.994 1.00 98.44 106 ILE A O 1
ATOM 845 N N . LEU A 1 107 ? 3.451 -5.479 -7.466 1.00 98.56 107 LEU A N 1
ATOM 846 C CA . LEU A 1 107 ? 3.585 -6.917 -7.692 1.00 98.56 107 LEU A CA 1
ATOM 847 C C . LEU A 1 107 ? 2.753 -7.715 -6.681 1.00 98.56 107 LEU A C 1
ATOM 849 O O . LEU A 1 107 ? 1.966 -8.562 -7.097 1.00 98.56 107 LEU A O 1
ATOM 853 N N . GLU A 1 108 ? 2.863 -7.410 -5.386 1.00 98.25 108 GLU A N 1
ATOM 854 C CA . GLU A 1 108 ? 2.073 -8.004 -4.296 1.00 98.25 108 GLU A CA 1
ATOM 855 C C . GLU A 1 108 ? 0.565 -7.919 -4.578 1.00 98.25 108 GLU A C 1
ATOM 857 O O . GLU A 1 108 ? -0.138 -8.932 -4.547 1.00 98.25 108 GLU A O 1
ATOM 862 N N . ILE A 1 109 ? 0.069 -6.730 -4.933 1.00 98.19 109 ILE A N 1
ATOM 863 C CA . ILE A 1 109 ? -1.336 -6.530 -5.307 1.00 98.19 109 ILE A CA 1
ATOM 864 C C . ILE A 1 109 ? -1.656 -7.278 -6.608 1.00 98.19 109 ILE A C 1
ATOM 866 O O . ILE A 1 109 ? -2.696 -7.928 -6.708 1.00 98.19 109 ILE A O 1
ATOM 870 N N . GLY A 1 110 ? -0.772 -7.220 -7.606 1.00 98.00 110 GLY A N 1
ATOM 871 C CA . GLY A 1 110 ? -0.921 -7.899 -8.893 1.00 98.00 110 GLY A CA 1
ATOM 872 C C . GLY A 1 110 ? -1.095 -9.411 -8.746 1.00 98.00 110 GLY A C 1
ATOM 873 O O . GLY A 1 110 ? -1.974 -9.992 -9.388 1.00 98.00 110 GLY A O 1
ATOM 874 N N . TYR A 1 111 ? -0.362 -10.036 -7.821 1.00 98.00 111 TYR A N 1
ATOM 875 C CA . TYR A 1 111 ? -0.490 -11.458 -7.504 1.00 98.00 111 TYR A CA 1
ATOM 876 C C . TYR A 1 111 ? -1.908 -11.850 -7.073 1.00 98.00 111 TYR A C 1
ATOM 878 O O . TYR A 1 111 ? -2.313 -12.988 -7.325 1.00 98.00 111 TYR A O 1
ATOM 886 N N . LEU A 1 112 ? -2.695 -10.945 -6.480 1.00 97.31 112 LEU A N 1
ATOM 887 C CA . LEU A 1 112 ? -4.094 -11.216 -6.128 1.00 97.31 112 LEU A CA 1
ATOM 888 C C . LEU A 1 112 ? -4.979 -11.403 -7.370 1.00 97.31 112 LEU A C 1
ATOM 890 O O . LEU A 1 112 ? -5.947 -12.155 -7.311 1.00 97.31 112 LEU A O 1
ATOM 894 N N . PHE A 1 113 ? -4.637 -10.766 -8.496 1.00 97.81 113 PHE A N 1
ATOM 895 C CA . PHE A 1 113 ? -5.452 -10.738 -9.719 1.00 97.81 113 PHE A CA 1
ATOM 896 C C . PHE A 1 113 ? -4.897 -11.567 -10.878 1.00 97.81 113 PHE A C 1
ATOM 898 O O . PHE A 1 113 ? -5.613 -11.750 -11.866 1.00 97.81 113 PHE A O 1
ATOM 905 N N . GLN A 1 114 ? -3.648 -12.034 -10.785 1.00 97.00 114 GLN A N 1
ATOM 906 C CA . GLN A 1 114 ? -2.980 -12.753 -11.870 1.00 97.00 114 GLN A CA 1
ATOM 907 C C . GLN A 1 114 ? -3.796 -13.957 -12.355 1.00 97.00 114 GLN A C 1
ATOM 909 O O . GLN A 1 114 ? -4.492 -14.598 -11.567 1.00 97.00 114 GLN A O 1
ATOM 914 N N . ASP A 1 115 ? -3.701 -14.272 -13.643 1.00 96.56 115 ASP A N 1
ATOM 915 C CA . ASP A 1 115 ? -4.212 -15.500 -14.257 1.00 96.56 115 ASP A CA 1
ATOM 916 C C . ASP A 1 115 ? -5.702 -15.771 -13.952 1.00 96.56 115 ASP A C 1
ATOM 918 O O . ASP A 1 115 ? -6.137 -16.911 -13.807 1.00 96.56 115 ASP A O 1
ATOM 922 N N . ASN A 1 116 ? -6.504 -14.702 -13.855 1.00 93.25 116 ASN A N 1
ATOM 923 C CA . ASN A 1 116 ? -7.938 -14.740 -13.538 1.00 93.25 116 ASN A CA 1
ATOM 924 C C . ASN A 1 116 ? -8.282 -15.360 -12.168 1.00 93.25 116 ASN A C 1
ATOM 926 O O . ASN A 1 116 ? -9.376 -15.902 -11.993 1.00 93.25 116 ASN A O 1
ATOM 930 N N . ARG A 1 117 ? -7.399 -15.230 -11.166 1.00 95.94 117 ARG A N 1
ATOM 931 C CA . ARG A 1 117 ? -7.667 -15.657 -9.775 1.00 95.94 117 ARG A CA 1
ATOM 932 C C . ARG A 1 117 ? -8.943 -15.055 -9.172 1.00 95.94 117 ARG A C 1
ATOM 934 O O . ARG A 1 117 ? -9.540 -15.659 -8.284 1.00 95.94 117 ARG A O 1
ATOM 941 N N . VAL A 1 118 ? -9.374 -13.887 -9.655 1.00 96.44 118 VAL A N 1
ATOM 942 C CA . VAL A 1 118 ? -10.591 -13.196 -9.206 1.00 96.44 118 VAL A CA 1
ATOM 943 C C . VAL A 1 118 ? -11.613 -13.157 -10.338 1.00 96.44 118 VAL A C 1
ATOM 945 O O . VAL A 1 118 ? -11.420 -12.463 -11.334 1.00 96.44 118 VAL A O 1
ATOM 948 N N . ASP A 1 119 ? -12.735 -13.858 -10.163 1.00 95.50 119 ASP A N 1
ATOM 949 C CA . ASP A 1 119 ? -13.855 -13.824 -11.109 1.00 95.50 119 ASP A CA 1
ATOM 950 C C . ASP A 1 119 ? -14.625 -12.491 -10.989 1.00 95.50 119 ASP A C 1
ATOM 952 O O . ASP A 1 119 ? -15.256 -12.251 -9.949 1.00 95.50 119 ASP A O 1
ATOM 956 N N . PRO A 1 120 ? -14.631 -11.628 -12.024 1.00 94.00 120 PRO A N 1
ATOM 957 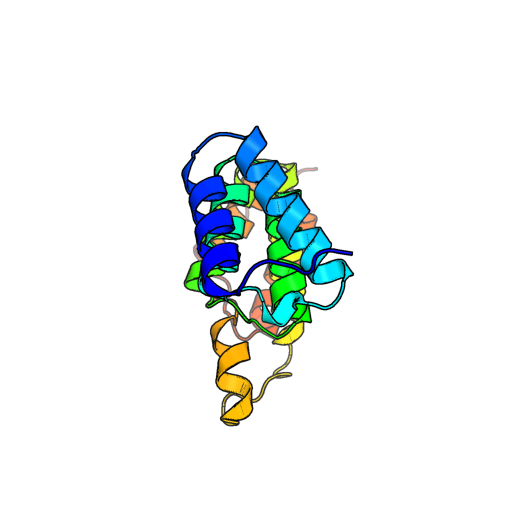C CA . PRO A 1 120 ? -15.315 -10.339 -11.981 1.00 94.00 120 PRO A CA 1
ATOM 958 C C . PRO A 1 120 ? -16.846 -10.449 -11.946 1.00 94.00 120 PRO A C 1
ATOM 960 O O . PRO A 1 120 ? -17.528 -9.472 -11.637 1.00 94.00 120 PRO A O 1
ATOM 963 N N . ARG A 1 121 ? -17.409 -11.623 -12.255 1.00 95.38 121 ARG A N 1
ATOM 964 C CA . ARG A 1 121 ? -18.860 -11.857 -12.296 1.00 95.38 121 ARG A CA 1
ATOM 965 C C . ARG A 1 121 ? -19.444 -12.094 -10.902 1.00 95.38 121 ARG A C 1
ATOM 967 O O . ARG A 1 121 ? -20.637 -11.874 -10.690 1.00 95.38 121 ARG A O 1
ATOM 974 N N . LYS A 1 122 ? -18.623 -12.505 -9.928 1.00 96.62 122 LYS A N 1
ATOM 975 C CA . LYS A 1 122 ? -19.061 -12.752 -8.546 1.00 96.62 122 LYS A CA 1
ATOM 976 C C . LYS A 1 122 ? -19.186 -11.441 -7.773 1.00 96.62 122 LYS A C 1
ATOM 978 O O . LYS A 1 122 ? -18.206 -10.739 -7.546 1.00 96.62 122 LYS A O 1
ATOM 983 N N . LYS A 1 123 ? -20.397 -11.132 -7.292 1.00 94.94 123 LYS A N 1
ATOM 984 C CA . LYS A 1 123 ? -20.683 -9.902 -6.524 1.00 94.94 123 LYS A CA 1
ATOM 985 C C . LYS A 1 123 ? -19.822 -9.771 -5.259 1.00 94.94 123 LYS A C 1
ATOM 987 O O . LYS A 1 123 ? -19.466 -8.653 -4.900 1.00 94.94 123 LYS A O 1
ATOM 992 N N . THR A 1 124 ? -19.467 -10.887 -4.625 1.00 96.00 124 THR A N 1
ATOM 993 C CA . THR A 1 124 ? -18.590 -10.935 -3.441 1.00 96.00 124 THR A CA 1
ATOM 994 C C . THR A 1 124 ? -17.190 -10.392 -3.717 1.00 96.00 124 THR A C 1
ATOM 996 O O . THR A 1 124 ? -16.565 -9.863 -2.811 1.00 96.00 124 THR A O 1
ATOM 999 N N . ASN A 1 125 ? -16.723 -10.437 -4.968 1.00 97.12 125 ASN A N 1
ATOM 1000 C CA . ASN A 1 125 ? -15.394 -9.959 -5.345 1.00 97.12 125 ASN A CA 1
ATOM 1001 C C . ASN A 1 125 ? -15.346 -8.447 -5.599 1.00 97.12 125 ASN A C 1
ATOM 1003 O O . ASN A 1 125 ? -14.267 -7.912 -5.827 1.00 97.12 125 ASN A O 1
ATOM 1007 N N . ARG A 1 126 ? -16.485 -7.735 -5.582 1.00 95.44 126 ARG A N 1
ATOM 1008 C CA . ARG A 1 126 ? -16.535 -6.292 -5.888 1.00 95.44 126 ARG A CA 1
ATOM 1009 C C . ARG A 1 126 ? -15.576 -5.442 -5.042 1.00 95.44 126 ARG A C 1
ATOM 1011 O O . ARG A 1 126 ? -14.921 -4.594 -5.647 1.00 95.44 126 ARG A O 1
ATOM 1018 N N . PRO A 1 127 ? -15.456 -5.642 -3.712 1.00 95.25 127 PRO A N 1
ATOM 1019 C CA . PRO A 1 127 ? -14.494 -4.892 -2.908 1.00 95.25 127 PRO A CA 1
ATOM 1020 C C . PRO A 1 127 ? -13.056 -5.100 -3.395 1.00 95.25 127 PRO A C 1
ATOM 1022 O O . PRO A 1 127 ? -12.376 -4.127 -3.706 1.00 95.25 127 PRO A O 1
ATOM 1025 N N . LEU A 1 128 ? -12.632 -6.354 -3.579 1.00 97.38 128 LEU A N 1
ATOM 1026 C CA . LEU A 1 128 ? -11.293 -6.683 -4.072 1.00 97.38 128 LEU A CA 1
ATOM 1027 C C . LEU A 1 128 ? -11.053 -6.126 -5.483 1.00 97.38 128 LEU A C 1
ATOM 1029 O O . LEU A 1 128 ? -10.041 -5.485 -5.730 1.00 97.38 128 LEU A O 1
ATOM 1033 N N . LEU A 1 129 ? -12.009 -6.283 -6.402 1.00 97.44 129 LEU A N 1
ATOM 1034 C CA . LEU A 1 129 ? -11.909 -5.778 -7.778 1.00 97.44 129 LEU A CA 1
ATOM 1035 C C . LEU A 1 129 ? -11.713 -4.261 -7.858 1.00 97.44 129 LEU A C 1
ATOM 1037 O O . LEU A 1 129 ? -11.124 -3.792 -8.829 1.00 97.44 129 LEU A O 1
ATOM 1041 N N . SER A 1 130 ? -12.161 -3.497 -6.856 1.00 96.50 130 SER A N 1
ATOM 1042 C CA . SER A 1 130 ? -11.916 -2.050 -6.807 1.00 96.50 130 SER A CA 1
ATOM 1043 C C . SER A 1 130 ? -10.426 -1.703 -6.719 1.00 96.50 130 SER A C 1
ATOM 1045 O O . SER A 1 130 ? -10.015 -0.648 -7.198 1.00 96.50 130 SER A O 1
ATOM 1047 N N . MET A 1 131 ? -9.617 -2.614 -6.171 1.00 97.19 131 MET A N 1
ATOM 1048 C CA . MET A 1 131 ? -8.175 -2.473 -5.990 1.00 97.19 131 MET A CA 1
ATOM 1049 C C . MET A 1 131 ? -7.369 -2.966 -7.195 1.00 97.19 131 MET A C 1
ATOM 1051 O O . MET A 1 131 ? -6.150 -2.800 -7.208 1.00 97.19 131 MET A O 1
ATOM 1055 N N . LYS A 1 132 ? -8.019 -3.560 -8.207 1.00 97.81 132 LYS A N 1
ATOM 1056 C CA . LYS A 1 132 ? -7.333 -4.146 -9.361 1.00 97.81 132 LYS A CA 1
ATOM 1057 C C . LYS A 1 132 ? -6.385 -3.116 -10.006 1.00 97.81 132 LYS A C 1
ATOM 1059 O O . LYS A 1 132 ? -6.860 -2.047 -10.399 1.00 97.81 132 LYS A O 1
ATOM 1064 N N . PRO A 1 133 ? -5.081 -3.430 -10.159 1.00 97.62 133 PRO A N 1
ATOM 1065 C CA . PRO A 1 133 ? -4.138 -2.563 -10.855 1.00 97.62 133 PRO A CA 1
ATOM 1066 C C . PRO A 1 133 ? -4.618 -2.198 -12.262 1.00 97.62 133 PRO A C 1
ATOM 1068 O O . PRO A 1 133 ? -5.308 -2.977 -12.923 1.00 97.62 133 PRO A O 1
ATOM 1071 N N . ASN A 1 134 ? -4.234 -1.014 -12.730 1.00 95.75 134 ASN A N 1
ATOM 1072 C CA . ASN A 1 134 ? -4.537 -0.522 -14.072 1.00 95.75 134 ASN A CA 1
ATOM 1073 C C . ASN A 1 134 ? -3.256 -0.054 -14.781 1.00 95.75 134 ASN A C 1
ATOM 1075 O O . ASN A 1 134 ? -2.186 0.001 -14.182 1.00 95.75 134 ASN A O 1
ATOM 1079 N N . THR A 1 135 ? -3.343 0.283 -16.067 1.00 95.75 135 THR A N 1
ATOM 1080 C CA . THR A 1 135 ? -2.174 0.733 -16.841 1.00 95.75 135 THR A CA 1
ATOM 1081 C C . THR A 1 135 ? -1.480 1.938 -16.200 1.00 95.75 135 THR A C 1
ATOM 1083 O O . THR A 1 135 ? -0.258 2.010 -16.202 1.00 95.75 135 THR A O 1
ATOM 1086 N N . THR A 1 136 ? -2.239 2.858 -15.596 1.00 94.50 136 THR A N 1
ATOM 1087 C CA . THR A 1 136 ? -1.692 4.071 -14.974 1.00 94.50 136 THR A CA 1
ATOM 1088 C C . THR A 1 136 ? -0.694 3.756 -13.866 1.00 94.50 136 THR A C 1
ATOM 1090 O O . THR A 1 136 ? 0.380 4.351 -13.852 1.00 94.50 136 THR A O 1
ATOM 1093 N N . VAL A 1 137 ? -1.011 2.829 -12.958 1.00 96.69 137 VAL A N 1
ATOM 1094 C CA . VAL A 1 137 ? -0.119 2.534 -11.827 1.00 96.69 137 VAL A CA 1
ATOM 1095 C C . VAL A 1 137 ? 1.138 1.778 -12.252 1.00 96.69 137 VAL A C 1
ATOM 1097 O O . VAL A 1 137 ? 2.218 2.076 -11.754 1.00 96.69 137 VAL A O 1
ATOM 1100 N N . PHE A 1 138 ? 1.025 0.885 -13.242 1.00 97.06 138 PHE A N 1
ATOM 1101 C CA . PHE A 1 138 ? 2.190 0.238 -13.851 1.00 97.06 138 PHE A CA 1
ATOM 1102 C C . PHE A 1 138 ? 3.091 1.251 -14.560 1.00 97.06 138 PHE A C 1
ATOM 1104 O O . PHE A 1 138 ? 4.290 1.273 -14.313 1.00 97.06 138 PHE A O 1
ATOM 1111 N N . ASN A 1 139 ? 2.528 2.125 -15.397 1.00 95.12 139 ASN A N 1
ATOM 1112 C CA . ASN A 1 139 ? 3.304 3.136 -16.120 1.00 95.12 139 ASN A CA 1
ATOM 1113 C C . ASN A 1 139 ? 4.012 4.103 -15.163 1.00 95.12 139 ASN A C 1
ATOM 1115 O O . ASN A 1 139 ? 5.153 4.491 -15.410 1.00 95.12 139 ASN A O 1
ATOM 1119 N N . LEU A 1 140 ? 3.342 4.483 -14.071 1.00 93.75 140 LEU A N 1
ATOM 1120 C CA . LEU A 1 140 ? 3.912 5.353 -13.050 1.00 93.75 140 LEU A CA 1
ATOM 1121 C C . LEU A 1 140 ? 5.174 4.744 -12.439 1.00 93.75 140 LEU A C 1
ATOM 1123 O O . LEU A 1 140 ? 6.186 5.426 -12.287 1.00 93.75 140 LEU A O 1
ATOM 1127 N N . ASP A 1 141 ? 5.113 3.464 -12.097 1.00 94.81 141 ASP A N 1
ATOM 1128 C CA . ASP A 1 141 ? 6.215 2.812 -11.410 1.00 94.81 141 ASP A CA 1
ATOM 1129 C C . ASP A 1 141 ? 7.315 2.338 -12.362 1.00 94.81 141 ASP A C 1
ATOM 1131 O O . ASP A 1 141 ? 8.491 2.404 -12.021 1.00 94.81 141 ASP A O 1
ATOM 1135 N N . LEU A 1 142 ? 6.974 2.002 -13.612 1.00 95.94 142 LEU A N 1
ATOM 1136 C CA . LEU A 1 142 ? 7.954 1.820 -14.687 1.00 95.94 142 LEU A CA 1
ATOM 1137 C C . LEU A 1 142 ? 8.766 3.099 -14.929 1.00 95.94 142 LEU A C 1
ATOM 1139 O O . LEU A 1 142 ? 9.981 3.025 -15.115 1.00 95.94 142 LEU A O 1
ATOM 1143 N N . ALA A 1 143 ? 8.130 4.275 -14.877 1.00 94.44 143 ALA A N 1
ATOM 1144 C CA . ALA A 1 143 ? 8.837 5.551 -14.961 1.00 94.44 143 ALA A CA 1
ATOM 1145 C C . ALA A 1 143 ? 9.765 5.772 -13.755 1.00 94.44 143 ALA A C 1
ATOM 1147 O O . ALA A 1 143 ? 10.903 6.207 -13.934 1.00 94.44 143 ALA A O 1
ATOM 1148 N N . GLY A 1 144 ? 9.317 5.425 -12.543 1.00 93.88 144 GLY A N 1
ATOM 1149 C CA . GLY A 1 144 ? 10.166 5.415 -11.348 1.00 93.88 144 GLY A CA 1
ATOM 1150 C C . GLY A 1 144 ? 11.360 4.469 -11.499 1.00 93.88 144 GLY A C 1
ATOM 1151 O O . GLY A 1 144 ? 12.499 4.858 -11.243 1.00 93.88 144 GLY A O 1
ATOM 1152 N N . CYS A 1 145 ? 11.126 3.256 -12.003 1.00 94.94 145 CYS A N 1
ATOM 1153 C CA . CYS A 1 145 ? 12.177 2.277 -12.228 1.00 94.94 145 CYS A CA 1
ATOM 1154 C C . CYS A 1 145 ? 13.213 2.755 -13.244 1.00 94.94 145 CYS A C 1
ATOM 1156 O O . CYS A 1 145 ? 14.410 2.583 -13.019 1.00 94.94 145 CYS A O 1
ATOM 1158 N N . LEU A 1 146 ? 12.767 3.379 -14.336 1.00 94.38 146 LEU A N 1
ATOM 1159 C CA . LEU A 1 146 ? 13.651 3.974 -15.334 1.00 94.38 146 LEU A CA 1
ATOM 1160 C C . LEU A 1 146 ? 14.481 5.117 -14.736 1.00 94.38 146 LEU A C 1
ATOM 1162 O O . LEU A 1 146 ? 15.684 5.186 -14.972 1.00 94.38 146 LEU A O 1
ATOM 1166 N N . LEU A 1 147 ? 13.853 5.988 -13.941 1.00 96.00 147 LEU A N 1
ATOM 1167 C CA . LEU A 1 147 ? 14.511 7.138 -13.321 1.00 96.00 147 LEU A CA 1
ATOM 1168 C C . LEU A 1 147 ? 15.602 6.727 -12.321 1.00 96.00 147 LEU A C 1
ATOM 1170 O O . LEU A 1 147 ? 16.637 7.386 -12.242 1.00 96.00 147 LEU A O 1
ATOM 1174 N N . PHE A 1 148 ? 15.375 5.656 -11.558 1.00 95.56 148 PHE A N 1
ATOM 1175 C CA . PHE A 1 148 ? 16.273 5.218 -10.485 1.00 95.56 148 PHE A CA 1
ATOM 1176 C C . PHE A 1 148 ? 17.084 3.956 -10.810 1.00 95.56 148 PHE A C 1
ATOM 1178 O O . PHE A 1 148 ? 17.812 3.462 -9.951 1.00 95.56 148 PHE A O 1
ATOM 1185 N N . GLY A 1 149 ? 16.983 3.434 -12.035 1.00 93.44 149 GLY A N 1
ATOM 1186 C CA . GLY A 1 149 ? 17.762 2.283 -12.494 1.00 93.44 149 GLY A CA 1
ATOM 1187 C C . GLY A 1 149 ? 17.365 0.945 -11.859 1.00 93.44 149 GLY A C 1
ATOM 1188 O O . GLY A 1 149 ? 18.191 0.038 -11.777 1.00 93.44 149 GLY A O 1
ATOM 1189 N N . THR A 1 150 ? 16.116 0.775 -11.410 1.00 93.38 150 THR A N 1
ATOM 1190 C CA . THR A 1 150 ? 15.633 -0.498 -10.838 1.00 93.38 150 THR A CA 1
ATOM 1191 C C . THR A 1 150 ? 15.129 -1.451 -11.929 1.00 93.38 150 THR A C 1
ATOM 1193 O O . THR A 1 150 ? 13.994 -1.926 -11.897 1.00 93.38 150 THR A O 1
ATOM 1196 N N . THR A 1 151 ? 15.991 -1.756 -12.903 1.00 93.25 151 THR A N 1
ATOM 1197 C CA . THR A 1 151 ? 15.679 -2.538 -14.116 1.00 93.25 151 THR A CA 1
ATOM 1198 C C . THR A 1 151 ? 14.993 -3.870 -13.835 1.00 93.25 151 THR A C 1
ATOM 1200 O O . THR A 1 151 ? 13.944 -4.155 -14.402 1.00 93.25 151 THR A O 1
ATOM 1203 N N . ARG A 1 152 ? 15.530 -4.665 -12.901 1.00 95.62 152 ARG A N 1
ATOM 1204 C CA . ARG A 1 152 ? 14.952 -5.971 -12.548 1.00 95.62 152 ARG A CA 1
ATOM 1205 C C . ARG A 1 152 ? 13.498 -5.855 -12.082 1.00 95.62 152 ARG A C 1
ATOM 1207 O O . ARG A 1 152 ? 12.697 -6.755 -12.315 1.00 95.62 152 ARG A O 1
ATOM 1214 N N . LYS A 1 153 ? 13.145 -4.756 -11.409 1.00 96.75 153 LYS A N 1
ATOM 1215 C CA . LYS A 1 153 ? 11.762 -4.498 -10.994 1.00 96.75 153 LYS A CA 1
ATOM 1216 C C . LYS A 1 153 ? 10.885 -4.092 -12.170 1.00 96.75 153 LYS A C 1
ATOM 1218 O O . LYS A 1 153 ? 9.770 -4.591 -12.267 1.00 96.75 153 LYS A O 1
ATOM 1223 N N . ALA A 1 154 ? 11.404 -3.285 -13.095 1.00 96.38 154 ALA A N 1
ATOM 1224 C CA . ALA A 1 154 ? 10.694 -2.958 -14.328 1.00 96.38 154 ALA A CA 1
ATOM 1225 C C . ALA A 1 154 ? 10.344 -4.213 -15.145 1.00 96.38 154 ALA A C 1
ATOM 1227 O O . ALA A 1 154 ? 9.209 -4.352 -15.590 1.00 96.38 154 ALA A O 1
ATOM 1228 N N . GLU A 1 155 ? 11.280 -5.154 -15.284 1.00 96.56 155 GLU A N 1
ATOM 1229 C CA . GLU A 1 155 ? 11.045 -6.436 -15.966 1.00 96.56 155 GLU A CA 1
ATOM 1230 C C . GLU A 1 155 ? 9.922 -7.235 -15.293 1.00 96.56 155 GLU A C 1
ATOM 1232 O O . GLU A 1 155 ? 8.963 -7.630 -15.952 1.00 96.56 155 GLU A O 1
ATOM 1237 N N . GLN A 1 156 ? 9.971 -7.384 -13.964 1.00 98.06 156 GLN A N 1
ATOM 1238 C CA . GLN A 1 156 ? 8.925 -8.077 -13.201 1.00 98.06 156 GLN A CA 1
ATOM 1239 C C . GLN A 1 156 ? 7.545 -7.420 -13.359 1.00 98.06 156 GLN A C 1
ATOM 1241 O O . GLN A 1 156 ? 6.528 -8.110 -13.451 1.00 98.06 156 GLN A O 1
ATOM 1246 N N . LEU A 1 157 ? 7.489 -6.086 -13.401 1.00 97.81 157 LEU A N 1
ATOM 1247 C CA . LEU A 1 157 ? 6.249 -5.349 -13.640 1.00 97.81 157 LEU A CA 1
ATOM 1248 C C . LEU A 1 157 ? 5.702 -5.624 -15.044 1.00 97.81 157 LEU A C 1
ATOM 1250 O O . LEU A 1 157 ? 4.518 -5.934 -15.177 1.00 97.81 157 LEU A O 1
ATOM 1254 N N . LEU A 1 158 ? 6.554 -5.569 -16.072 1.00 96.69 158 LEU A N 1
ATOM 1255 C CA . LEU A 1 158 ? 6.177 -5.871 -17.457 1.00 96.69 158 LEU A CA 1
ATOM 1256 C C . LEU A 1 158 ? 5.671 -7.312 -17.612 1.00 96.69 158 LEU A C 1
ATOM 1258 O O . LEU A 1 158 ? 4.679 -7.531 -18.305 1.00 96.69 158 LEU A O 1
ATOM 1262 N N . GLU A 1 159 ? 6.293 -8.278 -16.932 1.00 96.88 159 GLU A N 1
ATOM 1263 C CA . GLU A 1 159 ? 5.832 -9.673 -16.881 1.00 96.88 159 GLU A CA 1
ATOM 1264 C C . GLU A 1 159 ? 4.472 -9.818 -16.180 1.00 96.88 159 GLU A C 1
ATOM 1266 O O . GLU A 1 159 ? 3.643 -10.641 -16.579 1.00 96.88 159 GLU A O 1
ATOM 1271 N N . MET A 1 160 ? 4.208 -9.014 -15.145 1.00 98.06 160 MET A N 1
ATOM 1272 C CA . MET A 1 160 ? 2.953 -9.050 -14.391 1.00 98.06 160 MET A CA 1
ATOM 1273 C C . MET A 1 160 ? 1.772 -8.447 -15.168 1.00 98.06 160 MET A C 1
ATOM 1275 O O . MET A 1 160 ? 0.656 -8.961 -15.069 1.00 98.06 160 MET A O 1
ATOM 1279 N N . MET A 1 161 ? 1.986 -7.388 -15.957 1.00 97.75 161 MET A N 1
ATOM 1280 C CA . MET A 1 161 ? 0.927 -6.696 -16.713 1.00 97.75 161 MET A CA 1
ATOM 1281 C C . MET A 1 161 ? -0.013 -7.641 -17.492 1.00 97.75 161 MET A C 1
ATOM 1283 O O . MET A 1 161 ? -1.224 -7.601 -17.235 1.00 97.75 161 MET A O 1
ATOM 1287 N N . PRO A 1 162 ? 0.468 -8.533 -18.386 1.00 96.25 162 PRO A N 1
ATOM 1288 C CA . PRO A 1 162 ? -0.417 -9.433 -19.124 1.00 96.25 162 PRO A CA 1
ATOM 1289 C C . PRO A 1 162 ? -1.158 -10.411 -18.205 1.00 96.25 162 PRO A C 1
ATOM 1291 O O . PRO A 1 162 ? -2.316 -10.734 -18.474 1.00 96.25 162 PRO A O 1
ATOM 1294 N N . ARG A 1 163 ? -0.549 -10.825 -17.086 1.00 97.06 163 ARG A N 1
ATOM 1295 C CA . ARG A 1 163 ? -1.154 -11.765 -16.128 1.00 97.06 163 ARG A CA 1
ATOM 1296 C C . ARG A 1 163 ? -2.349 -11.165 -15.401 1.00 97.06 163 ARG A C 1
ATOM 1298 O O . ARG A 1 163 ? -3.294 -11.883 -15.090 1.00 97.06 163 ARG A O 1
ATOM 1305 N N . VAL A 1 164 ? -2.362 -9.851 -15.179 1.00 96.88 164 VAL A N 1
ATOM 1306 C CA . VAL A 1 164 ? -3.523 -9.135 -14.615 1.00 96.88 164 VAL A CA 1
ATOM 1307 C C . VAL A 1 164 ? -4.486 -8.597 -15.689 1.00 96.88 164 VAL A C 1
ATOM 1309 O O . VAL A 1 164 ? -5.492 -7.949 -15.370 1.00 96.88 164 VAL A O 1
ATOM 1312 N N . GLY A 1 165 ? -4.229 -8.900 -16.966 1.00 94.00 165 GLY A N 1
ATOM 1313 C CA . GLY A 1 165 ? -5.053 -8.491 -18.104 1.00 94.00 165 GLY A CA 1
ATOM 1314 C C . GLY A 1 165 ? -4.829 -7.044 -18.548 1.00 94.00 165 GLY A C 1
ATOM 1315 O O . GLY A 1 165 ? -5.752 -6.417 -19.068 1.00 94.00 165 GLY A O 1
ATOM 1316 N N . ILE A 1 166 ? -3.633 -6.501 -18.322 1.00 93.62 166 ILE A N 1
ATOM 1317 C CA . ILE A 1 166 ? -3.219 -5.161 -18.742 1.00 93.62 166 ILE A CA 1
ATOM 1318 C C . ILE A 1 166 ? -2.250 -5.294 -19.915 1.00 93.62 166 ILE A C 1
ATOM 1320 O O . ILE A 1 166 ? -1.345 -6.126 -19.908 1.00 93.62 166 ILE A O 1
ATOM 1324 N N . LYS A 1 167 ? -2.428 -4.456 -20.936 1.00 85.12 167 LYS A N 1
ATOM 1325 C CA . LYS A 1 167 ? -1.478 -4.353 -22.046 1.00 85.12 167 LYS A CA 1
ATOM 1326 C C . LYS A 1 167 ? -0.421 -3.308 -21.710 1.00 85.12 167 LYS A C 1
ATOM 1328 O O . LYS A 1 167 ? -0.774 -2.227 -21.239 1.00 85.12 167 LYS A O 1
ATOM 1333 N N . ALA A 1 168 ? 0.843 -3.640 -21.963 1.00 74.12 168 ALA A N 1
ATOM 1334 C CA . ALA A 1 168 ? 1.927 -2.670 -21.910 1.00 74.12 168 ALA A CA 1
ATOM 1335 C C . ALA A 1 168 ? 1.664 -1.546 -22.916 1.00 74.12 168 ALA A C 1
ATOM 1337 O O . ALA A 1 168 ? 1.216 -1.797 -24.038 1.00 74.12 168 ALA A O 1
ATOM 1338 N N . ASP A 1 169 ? 1.908 -0.313 -22.488 1.00 66.88 169 ASP A N 1
ATOM 1339 C CA . ASP A 1 169 ? 1.762 0.850 -23.348 1.00 66.88 169 ASP A CA 1
ATOM 1340 C C . ASP A 1 169 ? 2.961 0.894 -24.300 1.00 66.88 169 ASP A C 1
ATOM 1342 O O . ASP A 1 169 ? 4.103 1.052 -23.867 1.00 66.88 169 ASP A O 1
ATOM 1346 N N . SER A 1 170 ? 2.725 0.723 -25.601 1.00 57.75 170 SER A N 1
ATOM 1347 C CA . SER A 1 170 ? 3.794 0.656 -26.609 1.00 57.75 170 SER A CA 1
ATOM 1348 C C . SER A 1 170 ? 4.581 1.964 -26.751 1.00 57.75 170 SER A C 1
ATOM 1350 O O . SER A 1 170 ? 5.614 1.981 -27.408 1.00 57.75 170 SER A O 1
ATOM 1352 N N . ASN A 1 171 ? 4.096 3.056 -26.150 1.00 53.69 171 ASN A N 1
ATOM 1353 C CA . ASN A 1 171 ? 4.742 4.369 -26.161 1.00 53.69 171 ASN A CA 1
ATOM 1354 C C . ASN A 1 171 ? 5.794 4.547 -25.054 1.00 53.69 171 ASN A C 1
ATOM 1356 O O . ASN A 1 171 ? 6.551 5.520 -25.083 1.00 53.69 171 ASN A O 1
ATOM 1360 N N . LEU A 1 172 ? 5.869 3.630 -24.081 1.00 52.03 172 LEU A N 1
ATOM 1361 C CA . LEU A 1 172 ? 6.976 3.580 -23.128 1.00 52.03 172 LEU A CA 1
ATOM 1362 C C . LEU A 1 172 ? 8.191 2.975 -23.844 1.00 52.03 172 LEU A C 1
ATOM 1364 O O . LEU A 1 172 ? 8.452 1.778 -23.763 1.00 52.03 172 LEU A O 1
ATOM 1368 N N . ASN A 1 173 ? 8.912 3.806 -24.597 1.00 42.34 173 ASN A N 1
ATOM 1369 C CA . ASN A 1 173 ? 10.151 3.435 -25.280 1.00 42.34 173 ASN A CA 1
ATOM 1370 C C . ASN A 1 173 ? 11.254 3.100 -24.254 1.00 42.34 173 ASN A C 1
ATOM 1372 O O . ASN A 1 173 ? 12.127 3.914 -23.976 1.00 42.34 173 ASN A O 1
ATOM 1376 N N . ILE A 1 174 ? 11.226 1.885 -23.702 1.00 50.72 174 ILE A N 1
ATOM 1377 C CA . ILE A 1 174 ? 12.272 1.314 -22.830 1.00 50.72 174 ILE A CA 1
ATOM 1378 C C . ILE A 1 174 ? 13.486 0.829 -23.672 1.00 50.72 174 ILE A C 1
ATOM 1380 O O . ILE A 1 174 ? 14.541 0.476 -23.147 1.00 50.72 174 ILE A O 1
ATOM 1384 N N . ASN A 1 175 ? 13.395 0.899 -25.005 1.00 38.19 175 ASN A N 1
ATOM 1385 C CA . ASN A 1 175 ? 14.359 0.336 -25.958 1.00 38.19 175 ASN A CA 1
ATOM 1386 C C . ASN A 1 175 ? 15.605 1.199 -26.253 1.00 38.19 175 ASN A C 1
ATOM 1388 O O . ASN A 1 175 ? 16.048 1.250 -27.399 1.00 38.19 175 ASN A O 1
ATOM 1392 N N . SER A 1 176 ? 16.218 1.852 -25.263 1.00 40.28 176 SER A N 1
ATOM 1393 C CA . SER A 1 176 ? 17.544 2.464 -25.495 1.00 40.28 176 SER A CA 1
ATOM 1394 C C . SER A 1 176 ? 18.550 2.400 -24.348 1.00 40.28 176 SER A C 1
ATOM 1396 O O . SER A 1 176 ? 19.679 2.835 -24.551 1.00 40.28 176 SER A O 1
ATOM 1398 N N . SER A 1 177 ? 18.211 1.828 -23.187 1.00 39.16 177 SER A N 1
ATOM 1399 C CA . SER A 1 177 ? 19.150 1.780 -22.046 1.00 39.16 177 SER A CA 1
ATOM 1400 C C . SER A 1 177 ? 19.461 0.375 -21.522 1.00 39.16 177 SER A C 1
ATOM 1402 O O . SER A 1 177 ? 20.237 0.248 -20.584 1.00 39.16 177 SER A O 1
ATOM 1404 N N . LEU A 1 178 ? 18.909 -0.685 -22.126 1.00 44.84 178 LEU A N 1
ATOM 1405 C CA . LEU A 1 178 ? 19.138 -2.077 -21.696 1.00 44.84 178 LEU A CA 1
ATOM 1406 C C . LEU A 1 178 ? 20.212 -2.828 -22.500 1.00 44.84 178 LEU A C 1
ATOM 1408 O O . LEU A 1 178 ? 20.475 -3.989 -22.213 1.00 44.84 178 LEU A O 1
ATOM 1412 N N . THR A 1 179 ? 20.868 -2.178 -23.467 1.00 34.75 179 THR A N 1
ATOM 1413 C CA . THR A 1 179 ? 21.885 -2.826 -24.323 1.00 34.75 179 THR A CA 1
ATOM 1414 C C . THR A 1 179 ? 23.330 -2.450 -23.972 1.00 34.75 179 THR A C 1
ATOM 1416 O O . THR A 1 179 ? 24.244 -2.887 -24.661 1.00 34.75 179 THR A O 1
ATOM 1419 N N . VAL A 1 180 ? 23.598 -1.669 -22.920 1.00 37.44 180 VAL A N 1
ATOM 1420 C CA . VAL A 1 180 ? 24.990 -1.362 -22.534 1.00 37.44 180 VAL A CA 1
ATOM 1421 C C . VAL A 1 180 ? 25.157 -1.370 -21.016 1.00 37.44 180 VAL A C 1
ATOM 1423 O O . VAL A 1 180 ? 25.032 -0.331 -20.376 1.00 37.44 180 VAL A O 1
ATOM 1426 N N . CYS A 1 181 ? 25.437 -2.556 -20.478 1.00 39.03 181 CYS A N 1
ATOM 1427 C CA . CYS A 1 181 ? 26.358 -2.827 -19.371 1.00 39.03 181 CYS A CA 1
ATOM 1428 C C . CYS A 1 181 ? 26.803 -4.288 -19.492 1.00 39.03 181 CYS A C 1
ATOM 1430 O O . CYS A 1 181 ? 25.909 -5.163 -19.511 1.00 39.03 181 CYS A O 1
#

Sequence (181 aa):
MEGFPRKSILNNLLTGLAESRDLQWLEKSHSLVELIFDEDKHELLKFETLIYLCFSLAKYGLPIPASTVLRRMVETEKYPPVTAWSAIVAHISRTASGAYLAAELILEIGYLFQDNRVDPRKKTNRPLLSMKPNTTVFNLDLAGCLLFGTTRKAEQLLEMMPRVGIKADSNLNINSSLTVC

Foldseek 3Di:
DDDDDALVVLLVQLLVLLVVLDPVSLVVSLVVQVVCVVVVNNVSYDLVSLLSSLLSCLQNQNLVSSLVSQVSCVVVLVADACVSVLSSLLSQLPDLVSLVSSLVSLLVLLVCQFQNVDDPVDPVCVSSVRNQHAQSSLVSSLVSCVVNVVVVSNVSSCVSQVRNPHDHDPPPCPPPPPPDD

Radius of gyration: 17.63 Å; chains: 1; bounding box: 47×34×58 Å

Organism: NCBI:txid261450

pLDDT: mean 91.87, std 14.19, range [34.75, 98.56]

InterPro domains:
  IPR011990 Tetratricopeptide-like helical domain superfamily [G3DSA:1.25.40.10] (5-181)
  IPR057440 At1g68980-like, TPR repeats [PF25245] (4-109)